Protein AF-A0A940JMQ1-F1 (afdb_monomer)

Radius of gyration: 14.68 Å; Cα contacts (8 Å, |Δi|>4): 18; chains: 1; bounding box: 33×27×36 Å

Secondary structure (DSSP, 8-state):
---------HHHHHHHHHHHHHHHHHHTTSS--HHHHHHHHHHHHHHHHHHHHHHH---

Nearest PDB structures (foldseek):
  7y6b-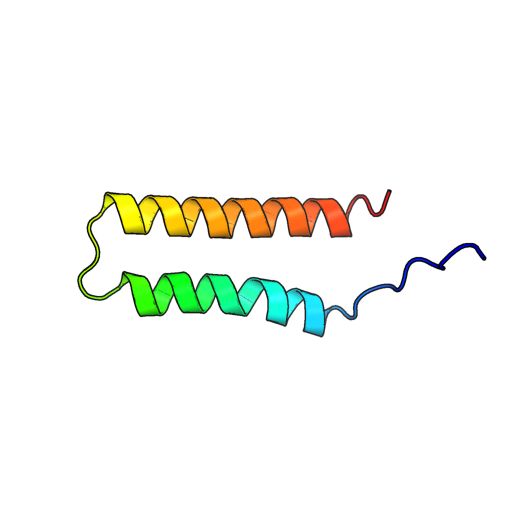assembly2_D  TM=6.822E-01  e=5.855E+00  Edwardsiella piscicida

pLDDT: mean 72.83, std 8.05, range [42.03, 83.75]

Foldseek 3Di:
DPPDPPDDPPVVLCVVLVVLVVCLVPVCPPDDDPVVSVVSVVVSVVVVVVSVCCVVPVD

Sequence (59 aa):
MVAEPRRLPLWLLIGVYALPAIFAWFLLRRGYSHHVRLGAFLLAGFSLITAAVSIVSPY

Mean predicted aligned error: 10.23 Å

Solvent-accessible surface area (backbone atoms only — not comparable to full-atom values): 3572 Å² total; per-residue (Å²): 133,85,78,74,83,77,78,73,55,67,69,56,55,50,49,68,53,48,51,54,46,49,47,48,56,62,59,43,69,64,91,56,57,72,67,59,42,50,51,45,49,50,50,43,50,50,51,50,49,54,47,52,46,45,72,77,48,82,118

Structure (mmCIF, N/CA/C/O backbone):
data_AF-A0A940JMQ1-F1
#
_entry.id   AF-A0A940JMQ1-F1
#
loop_
_atom_site.group_PDB
_atom_site.id
_atom_site.type_symbol
_atom_site.label_atom_id
_atom_site.label_alt_id
_atom_site.label_comp_id
_atom_site.label_asym_id
_atom_site.label_entity_id
_atom_site.label_seq_id
_atom_site.pdbx_PDB_ins_code
_atom_site.Cartn_x
_atom_site.Cartn_y
_atom_site.Cartn_z
_atom_site.occupancy
_atom_site.B_iso_or_equiv
_atom_site.auth_seq_id
_atom_site.auth_comp_id
_atom_site.auth_asym_id
_atom_site.auth_atom_id
_atom_site.pdbx_PDB_model_num
ATOM 1 N N . MET A 1 1 ? 14.038 -24.928 -18.113 1.00 42.03 1 MET A N 1
ATOM 2 C CA . MET A 1 1 ? 13.200 -23.879 -18.728 1.00 42.03 1 MET A CA 1
ATOM 3 C C . MET A 1 1 ? 13.276 -22.674 -17.812 1.00 42.03 1 MET A C 1
ATOM 5 O O . MET A 1 1 ? 12.710 -22.720 -16.729 1.00 42.03 1 MET A O 1
ATOM 9 N N . VAL A 1 2 ? 14.099 -21.685 -18.161 1.00 49.38 2 VAL A N 1
ATOM 10 C CA . VAL A 1 2 ? 14.237 -20.454 -17.372 1.00 49.38 2 VAL A CA 1
ATOM 11 C C . VAL A 1 2 ? 12.942 -19.677 -17.579 1.00 49.38 2 VAL A C 1
ATOM 13 O O . VAL A 1 2 ? 12.650 -19.278 -18.700 1.00 49.38 2 VAL A O 1
ATOM 16 N N . ALA A 1 3 ? 12.116 -19.572 -16.539 1.00 62.41 3 ALA A N 1
ATOM 17 C CA . ALA A 1 3 ? 10.910 -18.762 -16.593 1.00 62.41 3 ALA A CA 1
ATOM 18 C C . ALA A 1 3 ? 11.345 -17.301 -16.758 1.00 62.41 3 ALA A C 1
ATOM 20 O O . ALA A 1 3 ? 11.930 -16.727 -15.842 1.00 62.41 3 ALA A O 1
ATOM 21 N N . GLU A 1 4 ? 11.126 -16.719 -17.936 1.00 64.38 4 GLU A N 1
ATOM 22 C CA . GLU A 1 4 ? 11.371 -15.294 -18.146 1.00 64.38 4 GLU A CA 1
ATOM 23 C C . GLU A 1 4 ? 10.551 -14.493 -17.123 1.00 64.38 4 GLU A C 1
ATOM 25 O O . GLU A 1 4 ? 9.361 -14.782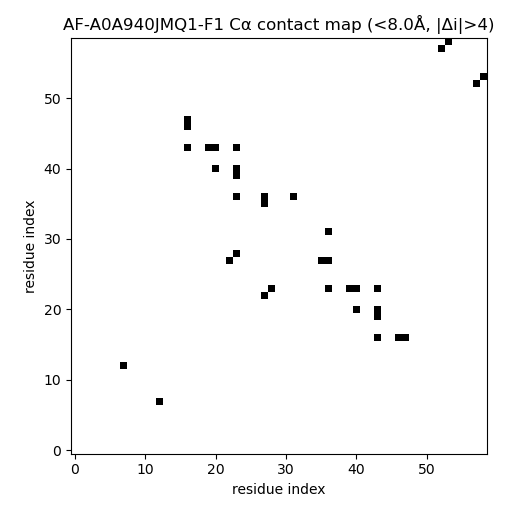 -16.938 1.00 64.38 4 GLU A O 1
ATOM 30 N N . PRO A 1 5 ? 11.153 -13.503 -16.437 1.00 63.75 5 PRO A N 1
ATOM 31 C CA . PRO A 1 5 ? 10.437 -12.699 -15.463 1.00 63.75 5 PRO A CA 1
ATOM 32 C C . PRO A 1 5 ? 9.337 -11.926 -16.194 1.00 63.75 5 PRO A C 1
ATOM 34 O O . PRO A 1 5 ? 9.588 -10.934 -16.883 1.00 63.75 5 PRO A O 1
ATOM 37 N N . ARG A 1 6 ? 8.091 -12.401 -16.078 1.00 68.38 6 ARG A N 1
ATOM 38 C CA . ARG A 1 6 ? 6.921 -11.700 -16.608 1.00 68.38 6 ARG A CA 1
ATOM 39 C C . ARG A 1 6 ? 6.820 -10.360 -15.899 1.00 68.38 6 ARG A C 1
ATOM 41 O O . ARG A 1 6 ? 6.432 -10.293 -14.736 1.00 68.38 6 ARG A O 1
ATOM 48 N N . ARG A 1 7 ? 7.149 -9.287 -16.619 1.00 69.50 7 ARG A N 1
ATOM 49 C CA . ARG A 1 7 ? 6.897 -7.924 -16.156 1.00 69.50 7 ARG A CA 1
ATOM 50 C C . ARG A 1 7 ? 5.394 -7.752 -15.974 1.00 69.50 7 ARG A C 1
ATOM 52 O O . ARG A 1 7 ? 4.631 -7.842 -16.935 1.00 69.50 7 ARG A O 1
ATOM 59 N N . LEU A 1 8 ? 4.977 -7.542 -14.731 1.00 73.25 8 LEU A N 1
ATOM 60 C CA . LEU A 1 8 ? 3.588 -7.251 -14.410 1.00 73.25 8 LEU A CA 1
ATOM 61 C C . LEU A 1 8 ? 3.216 -5.888 -15.013 1.00 73.25 8 LEU A C 1
ATOM 63 O O . LEU A 1 8 ? 3.976 -4.928 -14.857 1.00 73.25 8 LEU A O 1
ATOM 67 N N . PRO A 1 9 ? 2.069 -5.773 -15.702 1.00 80.44 9 PRO A N 1
ATOM 68 C CA . PRO A 1 9 ? 1.629 -4.486 -16.211 1.00 80.44 9 PRO A CA 1
ATOM 69 C C . PRO A 1 9 ? 1.357 -3.529 -15.045 1.00 80.44 9 PRO A C 1
ATOM 71 O O . PRO A 1 9 ? 0.785 -3.926 -14.029 1.00 80.44 9 PRO A O 1
ATOM 74 N N . LEU A 1 10 ? 1.738 -2.256 -15.208 1.00 76.94 10 LEU A N 1
ATOM 75 C CA . LEU A 1 10 ? 1.601 -1.203 -14.188 1.00 76.94 10 LEU A CA 1
ATOM 76 C C . LEU A 1 10 ? 0.194 -1.139 -13.578 1.00 76.94 10 LEU A C 1
ATOM 78 O O . LEU A 1 10 ? 0.050 -1.010 -12.369 1.00 76.94 10 LEU A O 1
ATOM 82 N N . TRP A 1 11 ? -0.848 -1.312 -14.390 1.00 77.38 11 TRP A N 1
ATOM 83 C CA . TRP A 1 11 ? -2.243 -1.335 -13.936 1.00 77.38 11 TRP A CA 1
ATOM 84 C C . TRP A 1 11 ? -2.545 -2.464 -12.946 1.00 77.38 11 TRP A C 1
ATOM 86 O O . TRP A 1 11 ? -3.346 -2.294 -12.030 1.00 77.38 11 TRP A O 1
ATOM 96 N N . LEU A 1 12 ? -1.883 -3.610 -13.110 1.00 76.31 12 LEU A N 1
ATOM 97 C CA . LEU A 1 12 ? -2.047 -4.776 -12.248 1.00 76.31 12 LEU A CA 1
ATOM 98 C C . LEU A 1 12 ? -1.346 -4.555 -10.908 1.00 76.31 12 LEU A C 1
ATOM 100 O O . LEU A 1 12 ? -1.916 -4.881 -9.873 1.00 76.31 12 LEU A O 1
ATOM 104 N N . LEU A 1 13 ? -0.173 -3.911 -10.91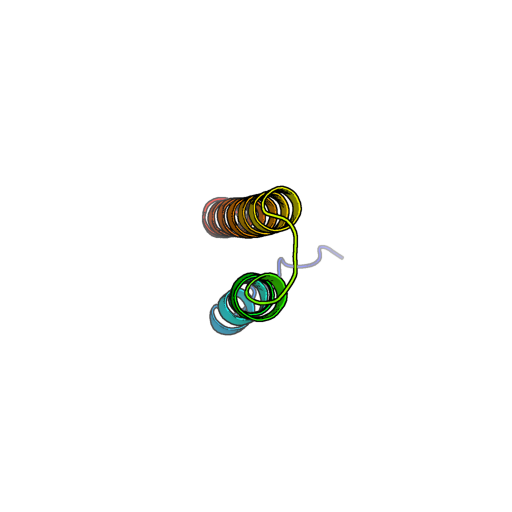9 1.00 78.25 13 LEU A N 1
ATOM 105 C CA . LEU A 1 13 ? 0.480 -3.431 -9.698 1.00 78.25 13 LEU A CA 1
ATOM 106 C C . LEU A 1 13 ? -0.432 -2.445 -8.960 1.00 78.25 13 LEU A C 1
ATOM 108 O O . LEU A 1 13 ? -0.707 -2.634 -7.779 1.00 78.25 13 LEU A O 1
ATOM 112 N N . ILE A 1 14 ? -0.983 -1.447 -9.659 1.00 80.19 14 ILE A N 1
ATOM 113 C CA . ILE A 1 14 ? -1.916 -0.482 -9.058 1.00 80.19 14 ILE A CA 1
ATOM 114 C C . ILE A 1 14 ? -3.107 -1.206 -8.423 1.00 80.19 14 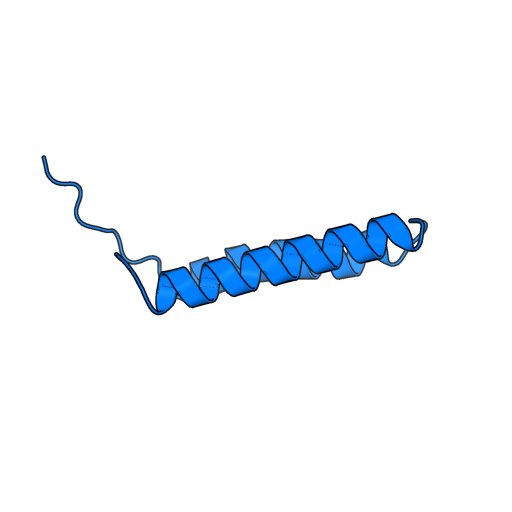ILE A C 1
ATOM 116 O O . ILE A 1 14 ? -3.428 -0.920 -7.276 1.00 80.19 14 ILE A O 1
ATOM 120 N N . GLY A 1 15 ? -3.727 -2.168 -9.112 1.00 78.50 15 GLY A N 1
ATOM 121 C CA . GLY A 1 15 ? -4.835 -2.953 -8.564 1.00 78.50 15 GLY A CA 1
ATOM 122 C C . GLY A 1 15 ? -4.448 -3.745 -7.312 1.00 78.50 15 GLY A C 1
ATOM 123 O O . GLY A 1 15 ? -5.157 -3.687 -6.309 1.00 78.50 15 GLY A O 1
ATOM 124 N N . VAL A 1 16 ? -3.297 -4.422 -7.336 1.00 80.81 16 VAL A N 1
ATOM 125 C CA . VAL A 1 16 ? -2.778 -5.220 -6.212 1.00 80.81 16 VAL A CA 1
ATOM 126 C C . VAL A 1 16 ? -2.528 -4.372 -4.962 1.00 80.81 16 VAL A C 1
ATOM 128 O O . VAL A 1 16 ? -2.732 -4.872 -3.860 1.00 80.81 16 VAL A O 1
ATOM 131 N N . TYR A 1 17 ? -2.154 -3.095 -5.101 1.00 73.62 17 TYR A N 1
AT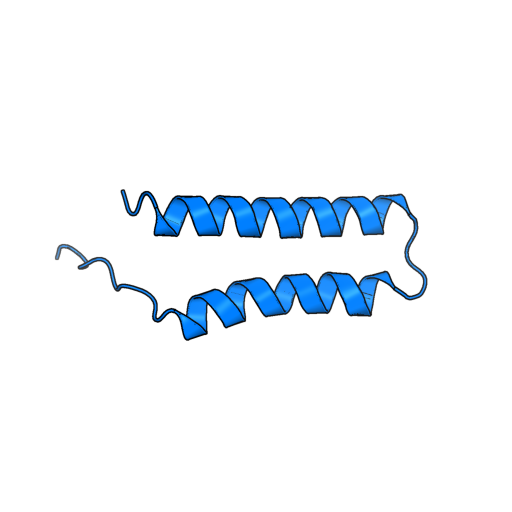OM 132 C CA . TYR A 1 17 ? -1.894 -2.207 -3.955 1.00 73.62 17 TYR A CA 1
ATOM 133 C C . TYR A 1 17 ? -3.062 -1.296 -3.580 1.00 73.62 17 TYR A C 1
ATOM 135 O O . TYR A 1 17 ? -3.249 -0.985 -2.401 1.00 73.62 17 TYR A O 1
ATOM 143 N N . ALA A 1 18 ? -3.883 -0.896 -4.547 1.00 78.62 18 ALA A N 1
ATOM 144 C CA . ALA A 1 18 ? -5.075 -0.103 -4.291 1.00 78.62 18 ALA A CA 1
ATOM 145 C C . ALA A 1 18 ? -6.130 -0.923 -3.541 1.00 78.62 18 ALA A C 1
ATOM 147 O O . ALA A 1 18 ? -6.767 -0.387 -2.638 1.00 78.62 18 ALA A O 1
ATOM 148 N N . LEU A 1 19 ? -6.289 -2.219 -3.846 1.00 78.19 19 LEU A N 1
ATOM 149 C CA . LEU A 1 19 ? -7.298 -3.059 -3.192 1.00 78.19 19 LEU A CA 1
ATOM 150 C C . LEU A 1 19 ? -7.078 -3.169 -1.669 1.00 78.19 19 LEU A C 1
ATOM 152 O O . LEU A 1 19 ? -8.012 -2.856 -0.932 1.00 78.19 19 LEU A O 1
ATOM 156 N N . PRO A 1 20 ? -5.876 -3.522 -1.161 1.00 74.75 20 PRO A N 1
ATOM 157 C CA . PRO A 1 20 ? -5.607 -3.570 0.276 1.00 74.75 20 PRO A CA 1
ATOM 158 C C . PRO A 1 20 ? -5.714 -2.199 0.937 1.00 74.75 20 PRO A C 1
ATOM 160 O O . PRO A 1 20 ? -6.209 -2.103 2.056 1.00 74.75 20 PRO A O 1
ATOM 163 N N . ALA A 1 21 ? -5.293 -1.130 0.253 1.00 74.44 21 ALA A N 1
ATOM 164 C CA . ALA A 1 21 ? -5.387 0.229 0.777 1.00 74.44 21 ALA A CA 1
ATOM 165 C C . ALA A 1 21 ? -6.848 0.688 0.926 1.00 74.44 21 ALA A C 1
ATOM 167 O O . ALA A 1 21 ? -7.234 1.208 1.973 1.00 74.44 21 ALA A O 1
ATOM 168 N N . ILE A 1 22 ? -7.684 0.446 -0.088 1.00 77.69 22 ILE A N 1
ATOM 169 C CA . ILE A 1 22 ? -9.123 0.742 -0.066 1.00 77.69 22 ILE A CA 1
ATOM 170 C C . ILE A 1 22 ? -9.820 -0.133 0.977 1.00 77.69 22 ILE A C 1
ATOM 172 O O . ILE A 1 22 ? -10.639 0.371 1.743 1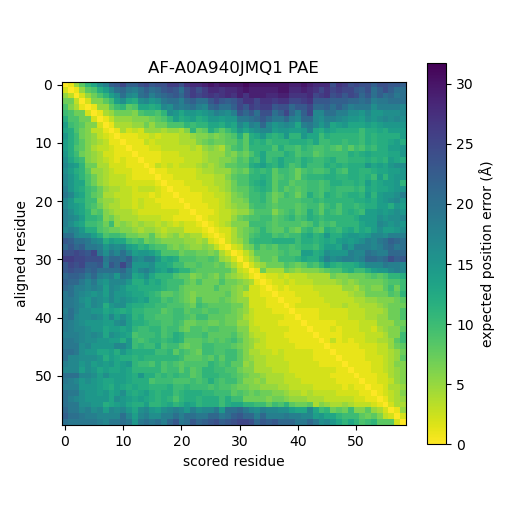.00 77.69 22 ILE A O 1
ATOM 176 N N . PHE A 1 23 ? -9.465 -1.416 1.059 1.00 75.44 23 PHE A N 1
ATOM 177 C CA . PHE A 1 23 ? -9.993 -2.340 2.060 1.00 75.44 23 PHE A CA 1
ATOM 178 C C . PHE A 1 23 ? -9.637 -1.883 3.477 1.00 75.44 23 PHE A C 1
ATOM 180 O O . PHE A 1 23 ? -10.514 -1.792 4.332 1.00 75.44 23 PHE A O 1
ATOM 187 N N . ALA A 1 24 ? -8.383 -1.489 3.714 1.00 72.31 24 ALA A N 1
ATOM 188 C CA . ALA A 1 24 ? -7.953 -0.934 4.988 1.00 72.31 24 ALA A CA 1
ATOM 189 C C . ALA A 1 24 ? -8.714 0.361 5.331 1.00 72.31 24 ALA A C 1
ATOM 191 O O . ALA A 1 24 ? -9.152 0.561 6.464 1.00 72.31 24 ALA A O 1
ATOM 192 N N . TRP A 1 25 ? -8.924 1.231 4.342 1.00 72.06 25 TRP A N 1
ATOM 193 C CA . TRP A 1 25 ? -9.597 2.515 4.519 1.00 72.06 25 TRP A CA 1
ATOM 194 C C . TRP A 1 25 ? -11.096 2.391 4.798 1.00 72.06 25 TRP A C 1
ATOM 196 O O . TRP A 1 25 ? -11.610 3.065 5.692 1.00 72.06 25 TRP A O 1
ATOM 206 N N . PHE A 1 26 ? -11.807 1.555 4.039 1.00 72.38 26 PHE A N 1
ATOM 207 C CA . PHE A 1 26 ? -13.255 1.391 4.163 1.00 72.38 26 PHE A CA 1
ATOM 208 C C . PHE A 1 26 ? -13.633 0.433 5.289 1.00 72.38 26 PHE A C 1
ATOM 210 O O . PHE A 1 26 ? -14.541 0.746 6.060 1.00 72.38 26 PHE A O 1
ATOM 217 N N . LEU A 1 27 ? -12.934 -0.697 5.425 1.00 67.12 27 LEU A N 1
ATOM 218 C CA . LEU A 1 27 ? -13.316 -1.732 6.381 1.00 67.12 27 LEU A CA 1
ATOM 219 C C . LEU A 1 27 ? -12.902 -1.384 7.816 1.00 67.12 27 LEU A C 1
ATOM 221 O O . LEU A 1 27 ? -13.670 -1.629 8.741 1.00 67.12 27 LEU A O 1
ATOM 225 N N . LEU A 1 28 ? -11.752 -0.729 8.025 1.00 64.50 28 LEU A N 1
ATOM 226 C CA . LEU A 1 28 ? -11.336 -0.327 9.378 1.00 64.50 28 LEU A CA 1
ATOM 227 C C . LEU A 1 28 ? -11.891 1.030 9.826 1.00 64.50 28 LEU A C 1
ATOM 229 O O . LEU A 1 28 ? -11.675 1.429 10.970 1.00 64.50 28 LEU A O 1
ATOM 233 N N . ARG A 1 29 ? -12.639 1.743 8.973 1.00 64.81 29 ARG A N 1
ATOM 234 C CA . ARG A 1 29 ? -13.288 3.013 9.347 1.00 64.81 29 ARG A CA 1
ATOM 235 C C . ARG A 1 29 ? -14.449 2.844 10.327 1.00 64.81 29 ARG A C 1
ATOM 237 O O . ARG A 1 29 ? -14.747 3.792 11.049 1.00 64.81 29 ARG A O 1
ATOM 244 N N . ARG A 1 30 ? -15.120 1.688 10.357 1.00 61.38 30 ARG A N 1
ATOM 245 C CA . ARG A 1 30 ? -16.312 1.454 11.190 1.00 61.38 30 ARG A CA 1
ATOM 246 C C . ARG A 1 30 ? -16.087 0.282 12.145 1.00 61.38 30 ARG A C 1
ATOM 248 O O . ARG A 1 30 ? -16.083 -0.866 11.728 1.00 61.38 30 ARG A O 1
ATOM 255 N N . GLY A 1 31 ? -15.932 0.588 13.433 1.00 65.94 31 GLY A N 1
ATOM 256 C CA . GLY A 1 31 ? -16.090 -0.382 14.526 1.00 65.94 31 GLY A CA 1
ATOM 257 C C . GLY A 1 31 ? -14.837 -1.127 14.999 1.00 65.94 31 GLY A C 1
ATOM 258 O O . GLY A 1 31 ? -14.920 -1.830 16.000 1.00 65.94 31 GLY A O 1
ATOM 259 N N . TYR A 1 32 ? -13.680 -0.963 14.351 1.00 66.50 32 TYR A N 1
ATOM 260 C CA . TYR A 1 32 ? -12.444 -1.637 14.770 1.00 66.50 32 TYR A CA 1
ATOM 261 C C . TYR A 1 32 ? -11.621 -0.809 15.764 1.00 66.50 32 TYR A C 1
ATOM 263 O O . TYR A 1 32 ? -11.528 0.415 15.651 1.00 66.50 32 TYR A O 1
ATOM 271 N N . SER A 1 33 ? -11.002 -1.491 16.739 1.00 74.44 33 SER A N 1
ATOM 272 C CA . SER A 1 33 ? -10.153 -0.847 17.747 1.00 74.44 33 SER A CA 1
ATOM 273 C C . SER A 1 33 ? -8.951 -0.151 17.097 1.00 74.44 33 SER A C 1
ATOM 275 O O . SER A 1 33 ? -8.443 -0.577 16.054 1.00 74.44 33 SER A O 1
ATOM 277 N N . HIS A 1 34 ? -8.478 0.923 17.733 1.00 72.94 34 HIS A N 1
ATOM 278 C CA . HIS A 1 34 ? -7.375 1.750 17.238 1.00 72.94 34 HIS A CA 1
ATOM 279 C C . HIS A 1 34 ? -6.125 0.926 16.863 1.00 72.94 34 HIS A C 1
ATOM 281 O O . HIS A 1 34 ? -5.485 1.193 15.848 1.00 72.94 34 HIS A O 1
ATOM 287 N N . HIS A 1 35 ? -5.825 -0.129 17.626 1.00 78.06 35 HIS A N 1
ATOM 288 C CA . HIS A 1 35 ? -4.670 -1.001 17.396 1.00 78.06 35 HIS A CA 1
ATOM 289 C C . HIS A 1 35 ? -4.791 -1.839 16.118 1.00 78.06 35 HIS A C 1
ATOM 291 O O . HIS A 1 35 ? -3.818 -1.981 15.380 1.00 78.06 35 HIS A O 1
ATOM 297 N N . VAL A 1 36 ? -5.988 -2.347 15.816 1.00 75.69 36 VAL A N 1
ATOM 298 C CA . VAL A 1 36 ? -6.240 -3.140 14.600 1.00 75.69 36 VAL A CA 1
ATOM 299 C C . VAL A 1 36 ? -6.149 -2.247 13.362 1.00 75.69 36 VAL A C 1
ATOM 301 O O . VAL A 1 36 ? -5.581 -2.634 12.341 1.00 75.69 36 VAL A O 1
ATOM 304 N N . ARG A 1 37 ? -6.619 -1.001 13.487 1.00 73.38 37 ARG A N 1
ATOM 305 C CA . ARG A 1 37 ? -6.513 0.024 12.447 1.00 73.38 37 ARG A CA 1
ATOM 306 C C . ARG A 1 37 ? -5.066 0.405 12.144 1.00 73.38 37 ARG A C 1
ATOM 308 O O . ARG A 1 37 ? -4.699 0.492 10.974 1.00 73.38 37 ARG A O 1
ATOM 315 N N . LEU A 1 38 ? -4.243 0.562 13.180 1.00 77.44 38 LEU A N 1
ATOM 316 C CA . LEU A 1 38 ? -2.812 0.822 13.038 1.00 77.44 38 LEU A CA 1
ATOM 317 C C . LEU A 1 38 ? -2.086 -0.360 12.375 1.00 77.44 38 LEU A C 1
ATOM 319 O O . LEU A 1 38 ? -1.324 -0.155 11.435 1.00 77.44 38 LEU A O 1
ATOM 323 N N . GLY A 1 39 ? -2.369 -1.593 12.811 1.00 80.38 39 GLY A N 1
ATOM 324 C CA . GLY A 1 39 ? -1.769 -2.805 12.245 1.00 80.38 39 GLY A CA 1
ATOM 325 C C . GLY A 1 39 ? -2.067 -2.978 10.754 1.00 80.38 39 GLY A C 1
ATOM 326 O O . GLY A 1 39 ? -1.157 -3.245 9.973 1.00 80.38 39 GLY A O 1
ATOM 327 N N . ALA A 1 40 ? -3.314 -2.745 10.332 1.00 75.25 40 ALA A N 1
ATOM 328 C CA . ALA A 1 40 ? -3.691 -2.814 8.919 1.00 75.25 40 ALA A CA 1
ATOM 329 C C . ALA A 1 40 ? -3.015 -1.724 8.071 1.00 75.25 40 ALA A C 1
ATOM 331 O O . ALA A 1 40 ? -2.583 -1.996 6.952 1.00 75.25 40 ALA A O 1
ATOM 332 N N . PHE A 1 41 ? -2.880 -0.506 8.604 1.00 76.56 41 PHE A N 1
ATOM 333 C CA . PHE A 1 41 ? -2.161 0.575 7.927 1.00 76.56 41 PHE A CA 1
ATOM 334 C C . PHE A 1 41 ? -0.667 0.281 7.780 1.00 76.56 41 PHE A C 1
ATOM 336 O O . PHE A 1 41 ? -0.106 0.517 6.713 1.00 76.56 41 PHE A O 1
ATOM 343 N N . LEU A 1 42 ? -0.031 -0.261 8.821 1.00 82.19 42 LEU A N 1
ATOM 344 C CA . LEU A 1 42 ? 1.372 -0.671 8.775 1.00 82.19 42 LEU A CA 1
ATOM 345 C C . LEU A 1 42 ? 1.589 -1.798 7.765 1.00 82.19 42 LEU A C 1
ATOM 347 O O . LEU A 1 42 ? 2.536 -1.735 6.986 1.00 82.19 42 LEU A O 1
ATOM 351 N N . LEU A 1 43 ? 0.690 -2.785 7.719 1.00 78.94 43 LEU A N 1
ATOM 352 C CA . LEU A 1 43 ? 0.755 -3.874 6.746 1.00 78.94 43 LEU A CA 1
ATOM 353 C C . LEU A 1 43 ? 0.571 -3.365 5.308 1.00 78.94 43 LEU A C 1
ATOM 355 O O . LEU A 1 43 ? 1.308 -3.774 4.411 1.00 78.94 43 LEU A 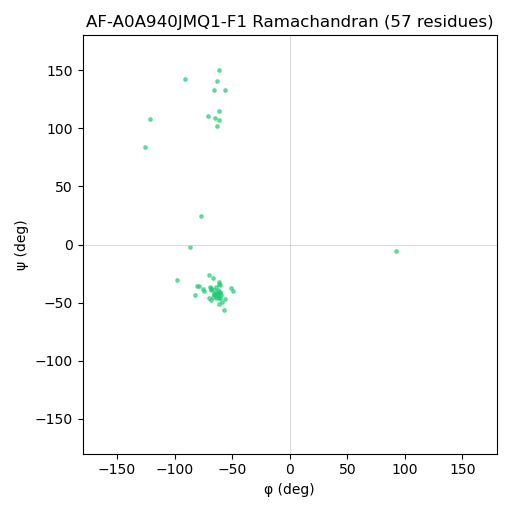O 1
ATOM 359 N N . ALA A 1 44 ? -0.372 -2.445 5.087 1.00 78.25 44 ALA A N 1
ATOM 360 C CA . ALA A 1 44 ? -0.583 -1.814 3.786 1.00 78.25 44 ALA A CA 1
ATOM 361 C C . ALA A 1 44 ? 0.634 -0.976 3.358 1.00 78.25 44 ALA A C 1
ATOM 363 O O . ALA A 1 44 ? 1.090 -1.093 2.223 1.00 78.25 44 ALA A O 1
ATOM 364 N N . GLY A 1 45 ? 1.205 -0.187 4.273 1.00 81.62 45 GLY A N 1
ATOM 365 C CA . GLY A 1 45 ? 2.425 0.584 4.031 1.00 81.62 45 GLY A CA 1
ATOM 366 C C . GLY A 1 45 ? 3.632 -0.305 3.734 1.00 81.62 45 GLY A C 1
ATOM 367 O O . GLY A 1 45 ? 4.343 -0.068 2.764 1.00 81.62 45 GLY A O 1
ATOM 368 N N . PHE A 1 46 ? 3.829 -1.378 4.503 1.00 83.75 46 PHE A N 1
ATOM 369 C CA . PHE A 1 46 ? 4.891 -2.358 4.265 1.00 83.75 46 PHE A CA 1
ATOM 370 C C . PHE A 1 46 ? 4.731 -3.060 2.911 1.00 83.75 46 PHE A C 1
ATOM 372 O O . PHE A 1 46 ? 5.705 -3.225 2.174 1.00 83.75 46 PHE A O 1
ATOM 379 N N . SER A 1 47 ? 3.496 -3.408 2.542 1.00 78.31 47 SER A N 1
ATOM 380 C CA . SER A 1 47 ? 3.178 -3.970 1.224 1.00 78.31 47 SER A CA 1
ATOM 381 C C . SER A 1 47 ? 3.498 -2.982 0.098 1.00 78.31 47 SER A C 1
ATOM 383 O O . SER A 1 47 ? 4.034 -3.377 -0.930 1.00 78.31 47 SER A O 1
ATOM 385 N N . LEU A 1 48 ? 3.238 -1.686 0.298 1.00 78.12 48 LEU A N 1
ATOM 386 C CA . LEU A 1 48 ? 3.573 -0.634 -0.665 1.00 78.12 48 LEU A CA 1
ATOM 387 C C . LEU A 1 48 ? 5.092 -0.418 -0.792 1.00 78.12 48 LEU A C 1
ATOM 389 O O . LEU A 1 48 ? 5.600 -0.186 -1.884 1.00 78.12 48 LEU A O 1
ATOM 393 N N . ILE A 1 49 ? 5.832 -0.503 0.314 1.00 82.25 49 ILE A N 1
ATOM 394 C CA . ILE A 1 49 ? 7.295 -0.365 0.308 1.00 82.25 49 ILE A CA 1
ATOM 395 C C . ILE A 1 49 ? 7.932 -1.558 -0.404 1.00 82.25 49 ILE A C 1
ATOM 397 O O . ILE A 1 49 ? 8.755 -1.367 -1.294 1.00 82.25 49 ILE A O 1
ATOM 401 N N . THR A 1 50 ? 7.520 -2.782 -0.070 1.00 79.12 50 THR A N 1
ATOM 402 C CA . THR A 1 50 ? 7.989 -3.993 -0.762 1.00 79.12 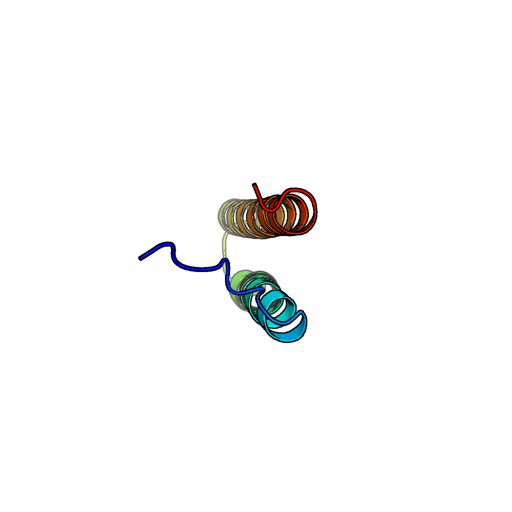50 THR A CA 1
ATOM 403 C C . THR A 1 50 ? 7.634 -3.970 -2.250 1.00 79.12 50 THR A C 1
ATOM 405 O O . THR A 1 50 ? 8.460 -4.360 -3.071 1.00 79.12 50 THR A O 1
ATOM 408 N N . ALA A 1 51 ? 6.482 -3.403 -2.622 1.00 71.69 51 ALA A N 1
ATOM 409 C CA . ALA A 1 51 ? 6.139 -3.099 -4.011 1.00 71.69 51 ALA A CA 1
ATOM 410 C C . ALA A 1 51 ? 7.161 -2.199 -4.693 1.00 71.69 51 ALA A C 1
ATOM 412 O O . ALA A 1 51 ? 7.699 -2.538 -5.744 1.00 71.69 51 ALA A O 1
ATOM 413 N N . ALA A 1 52 ? 7.408 -1.032 -4.097 1.00 78.44 52 ALA A N 1
ATOM 414 C CA . ALA A 1 52 ? 8.296 -0.030 -4.653 1.00 78.44 52 ALA A CA 1
ATOM 415 C C . ALA A 1 52 ? 9.706 -0.607 -4.803 1.00 78.44 52 ALA A C 1
ATOM 417 O O . ALA A 1 52 ? 10.326 -0.444 -5.849 1.00 78.44 52 ALA A O 1
ATOM 418 N N . VAL A 1 53 ? 10.160 -1.374 -3.809 1.00 78.81 53 VAL A N 1
ATOM 419 C CA . VAL A 1 53 ? 11.428 -2.105 -3.865 1.00 78.81 53 VAL A CA 1
ATOM 420 C C . VAL A 1 53 ? 11.426 -3.138 -4.990 1.00 78.81 53 VAL A C 1
ATOM 422 O O . VAL A 1 53 ? 12.397 -3.181 -5.728 1.00 78.81 53 VAL A O 1
ATOM 425 N N . SER A 1 54 ? 10.351 -3.902 -5.201 1.00 72.25 54 SER A N 1
ATOM 426 C CA . SER A 1 54 ? 10.273 -4.874 -6.308 1.00 72.25 54 SER A CA 1
ATOM 427 C C . SER A 1 54 ? 10.264 -4.226 -7.700 1.00 72.25 54 SER A C 1
ATOM 429 O O . SER A 1 54 ? 10.744 -4.812 -8.667 1.00 72.25 54 SER A O 1
ATOM 431 N N . ILE A 1 55 ? 9.747 -2.997 -7.809 1.00 71.06 55 ILE A N 1
ATOM 432 C CA . ILE A 1 55 ? 9.768 -2.211 -9.049 1.00 71.06 55 ILE A CA 1
ATOM 433 C C . ILE A 1 55 ? 11.176 -1.657 -9.308 1.00 71.06 55 ILE A C 1
ATOM 435 O O . ILE A 1 55 ? 11.627 -1.638 -10.452 1.00 71.06 55 ILE A O 1
ATOM 439 N N . VAL A 1 56 ? 11.866 -1.199 -8.258 1.00 74.94 56 VAL A N 1
ATOM 440 C CA . VAL A 1 56 ? 13.204 -0.586 -8.344 1.00 74.94 56 VAL A CA 1
ATOM 441 C C . VAL A 1 56 ? 14.312 -1.639 -8.449 1.00 74.94 56 VAL A C 1
ATOM 443 O O . VAL A 1 56 ? 15.291 -1.433 -9.161 1.00 74.94 56 VAL A O 1
ATOM 446 N N . SER A 1 57 ? 14.154 -2.772 -7.772 1.00 66.31 57 SER A N 1
ATOM 447 C CA . SER A 1 57 ? 15.096 -3.886 -7.723 1.00 66.31 57 SER A CA 1
ATOM 448 C C . SER A 1 57 ? 14.375 -5.179 -8.116 1.00 66.31 57 SER A C 1
ATOM 450 O O . SER A 1 57 ? 13.931 -5.923 -7.242 1.00 66.31 57 SER A O 1
ATOM 452 N N . PRO A 1 58 ? 14.247 -5.466 -9.423 1.00 59.06 58 PRO A N 1
ATOM 453 C CA . PRO A 1 58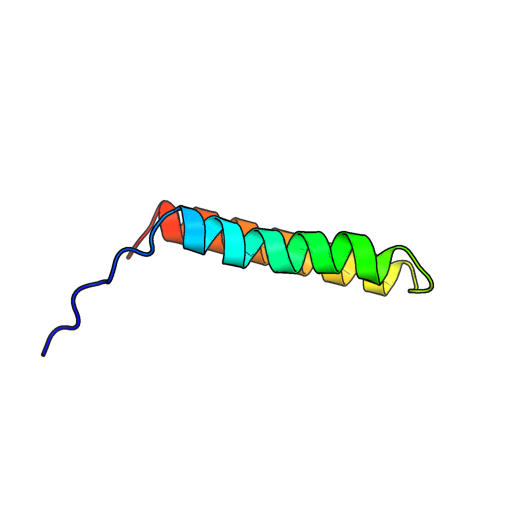 ? 13.627 -6.692 -9.930 1.00 59.06 58 PRO A CA 1
ATOM 454 C C . PRO A 1 58 ? 14.549 -7.930 -9.837 1.00 59.06 58 PRO A C 1
ATOM 456 O O . PRO A 1 58 ? 14.394 -8.852 -10.639 1.00 59.06 58 PRO A O 1
ATOM 459 N N . TYR A 1 59 ? 15.525 -7.924 -8.920 1.00 56.31 59 TYR A N 1
ATOM 460 C CA . TYR A 1 59 ? 16.526 -8.983 -8.733 1.00 56.31 59 TYR A CA 1
ATOM 461 C C . TYR A 1 59 ? 16.094 -9.999 -7.679 1.00 56.31 59 TYR A C 1
ATOM 463 O O . TYR A 1 59 ? 15.679 -9.556 -6.583 1.00 56.31 59 TYR A O 1
#